Protein AF-A0A2J8JT71-F1 (afdb_monomer_lite)

Sequence (115 aa):
QDIKETFNRCEEVQLQPPEVWSPDPCQPHSHDFLTDAIVRKMSRMFCQAARVDLTLDPDTAHPALMLSPDRRGVRLAERRQEVADHPKRFSADCCVLGAQGFRSGRHYWEVCMGP

InterPro domains:
  IPR001870 B30.2/SPRY domain [PS50188] (34-115)
  IPR003879 Butyrophylin-like, SPRY domain [PR01407] (50-67)
  IPR003879 Butyrophylin-like, SPRY domain [PR01407] (67-84)
  IPR003879 Butyrophylin-like, SPRY domain [PR01407] (89-113)
  IPR006574 SPRY-associated [PF13765] (54-102)
  IPR006574 SPRY-associated [SM00589] (51-103)
  IPR013320 Concanavalin A-like lectin/glucanase domain superfamily [SSF49899] (48-114)
  IPR043136 B30.2/SPRY domain superfamily [G3DSA:2.60.120.920] (44-115)
  IPR050143 Tripartite motif-containing [PTHR24103] (20-111)

Organism: Pan troglodytes (NCBI:txid9598)

Radius of gyration: 28.87 Å; chains: 1; bounding box: 34×76×56 Å

Structure (mmCIF, N/CA/C/O backbone):
data_AF-A0A2J8JT71-F1
#
_entry.id   AF-A0A2J8JT71-F1
#
loop_
_atom_site.group_PDB
_atom_site.id
_atom_site.type_symbol
_atom_site.label_atom_id
_atom_site.label_alt_id
_atom_site.label_comp_id
_atom_site.label_asym_id
_atom_site.label_entity_id
_atom_site.label_seq_id
_atom_site.pdbx_PDB_ins_code
_atom_site.Cartn_x
_atom_site.Cartn_y
_atom_site.Cartn_z
_atom_site.occupancy
_atom_site.B_iso_or_equiv
_atom_site.auth_seq_id
_atom_site.auth_comp_id
_atom_site.auth_asym_id
_atom_site.auth_atom_id
_atom_site.pdbx_PDB_model_num
ATOM 1 N N . GLN A 1 1 ? -10.686 63.173 13.237 1.00 50.53 1 GLN A N 1
ATOM 2 C CA . GLN A 1 1 ? -9.699 62.490 14.095 1.00 50.53 1 GLN A CA 1
ATOM 3 C C . GLN A 1 1 ? -8.769 61.750 13.169 1.00 50.53 1 GLN A C 1
ATOM 5 O O . GLN A 1 1 ? -9.217 60.902 12.409 1.00 50.53 1 GLN A O 1
ATOM 10 N N . ASP A 1 2 ? -7.542 62.246 13.112 1.00 55.28 2 ASP A N 1
ATOM 11 C CA . ASP A 1 2 ? -6.600 62.068 12.015 1.00 55.28 2 ASP A CA 1
ATOM 12 C C . ASP A 1 2 ? -5.553 61.025 12.435 1.00 55.28 2 ASP A C 1
ATOM 14 O O . ASP A 1 2 ? -5.013 61.106 13.538 1.00 55.28 2 ASP A O 1
ATOM 18 N N . ILE A 1 3 ? -5.270 60.034 11.581 1.00 59.59 3 ILE A N 1
ATOM 19 C CA . ILE A 1 3 ? -4.377 58.881 11.860 1.00 59.59 3 ILE A CA 1
ATOM 20 C C . ILE A 1 3 ? -2.975 59.330 12.318 1.00 59.59 3 ILE A C 1
ATOM 22 O O . ILE A 1 3 ? -2.267 58.615 13.028 1.00 59.59 3 ILE A O 1
ATOM 26 N N . LYS A 1 4 ? -2.593 60.557 11.956 1.00 56.31 4 LYS A N 1
ATOM 27 C CA . LYS A 1 4 ? -1.330 61.197 12.333 1.00 56.31 4 LYS A CA 1
ATOM 28 C C . LYS A 1 4 ? -1.194 61.438 13.839 1.00 56.31 4 LYS A C 1
ATOM 30 O O . LYS A 1 4 ? -0.088 61.379 14.363 1.00 56.31 4 LYS A O 1
ATOM 35 N N . GLU A 1 5 ? -2.299 61.655 14.549 1.00 57.31 5 GLU A N 1
ATOM 36 C CA . GLU A 1 5 ? -2.289 61.891 15.998 1.00 57.31 5 GLU A CA 1
ATOM 37 C C . GLU A 1 5 ? -2.021 60.595 16.785 1.00 57.31 5 GLU A C 1
ATOM 39 O O . GLU A 1 5 ? -1.407 60.614 17.850 1.00 57.31 5 GLU A O 1
ATOM 44 N N . THR A 1 6 ? -2.404 59.442 16.224 1.00 52.66 6 THR A N 1
ATOM 45 C CA . THR A 1 6 ? -2.116 58.124 16.810 1.00 52.66 6 THR A CA 1
ATOM 46 C C . THR A 1 6 ? -0.630 57.775 16.723 1.00 52.66 6 THR A C 1
ATOM 48 O O . THR A 1 6 ? -0.098 57.169 17.648 1.00 52.66 6 THR A O 1
ATOM 51 N N . PHE A 1 7 ? 0.053 58.199 15.654 1.00 53.34 7 PHE A N 1
ATOM 52 C CA . PHE A 1 7 ? 1.486 57.949 15.473 1.00 53.34 7 PHE A CA 1
ATOM 53 C C . PHE A 1 7 ? 2.366 58.791 16.408 1.00 53.34 7 PHE A C 1
ATOM 55 O O . PHE A 1 7 ? 3.337 58.277 16.955 1.00 53.34 7 PHE A O 1
ATOM 62 N N . ASN A 1 8 ? 1.987 60.046 16.671 1.00 55.47 8 ASN A N 1
ATOM 63 C CA . ASN A 1 8 ? 2.773 60.951 17.521 1.00 55.47 8 ASN A CA 1
ATOM 64 C C . ASN A 1 8 ? 2.828 60.514 19.000 1.00 55.47 8 ASN A C 1
ATOM 66 O O . ASN A 1 8 ? 3.744 60.872 19.729 1.00 55.47 8 ASN A O 1
ATOM 70 N N . ARG A 1 9 ? 1.874 59.689 19.454 1.00 56.09 9 ARG A N 1
ATOM 71 C CA . ARG A 1 9 ? 1.860 59.132 20.819 1.00 56.09 9 ARG A CA 1
ATOM 72 C C . ARG A 1 9 ? 2.831 57.969 21.042 1.00 56.09 9 ARG A C 1
ATOM 74 O O . ARG A 1 9 ? 2.988 57.544 22.185 1.00 56.09 9 ARG A O 1
ATOM 81 N N . CYS A 1 10 ? 3.440 57.427 19.987 1.00 51.12 10 CYS A N 1
ATOM 82 C CA . CYS A 1 10 ? 4.396 56.324 20.097 1.00 51.12 10 CYS A CA 1
ATOM 83 C C . CYS A 1 10 ? 5.853 56.798 20.209 1.00 51.12 10 CYS A C 1
ATOM 85 O O . CYS A 1 10 ? 6.678 56.038 20.708 1.00 51.12 10 CYS A O 1
ATOM 87 N N . GLU A 1 11 ? 6.169 58.031 19.798 1.00 55.09 11 GLU A N 1
ATOM 88 C CA . GLU A 1 11 ? 7.550 58.543 19.790 1.00 55.09 11 GLU A CA 1
ATOM 89 C C . GLU A 1 11 ? 8.065 59.008 21.164 1.00 55.09 11 GLU A C 1
ATOM 91 O O . GLU A 1 11 ? 9.275 59.093 21.353 1.00 55.09 11 GLU A O 1
ATOM 96 N N . GLU A 1 12 ? 7.197 59.225 22.160 1.00 55.72 12 GLU A N 1
ATOM 97 C CA . GLU A 1 12 ? 7.622 59.628 23.516 1.00 55.72 12 GLU A CA 1
ATOM 98 C C . GLU A 1 12 ? 7.769 58.466 24.515 1.00 55.72 12 GLU A C 1
ATOM 100 O O . GLU A 1 12 ? 8.094 58.686 25.685 1.00 55.72 12 GLU A O 1
ATOM 105 N N . VAL A 1 13 ? 7.567 57.211 24.097 1.00 58.56 13 VAL A N 1
ATOM 106 C CA . VAL A 1 13 ? 7.730 56.073 25.012 1.00 58.56 13 VAL A CA 1
ATOM 107 C C . VAL A 1 13 ? 9.218 55.760 25.185 1.00 58.56 13 VAL A C 1
ATOM 109 O O . VAL A 1 13 ? 9.814 55.025 24.401 1.00 58.56 13 VAL A O 1
ATOM 112 N N . GLN A 1 14 ? 9.824 56.284 26.253 1.00 58.06 14 GLN A N 1
ATOM 113 C CA . GLN A 1 14 ? 11.123 55.806 26.728 1.00 58.06 14 GLN A CA 1
ATOM 114 C C . GLN A 1 14 ? 10.956 54.394 27.300 1.00 58.06 14 GLN A C 1
ATOM 116 O O . GLN A 1 14 ? 10.546 54.211 28.447 1.00 58.06 14 GLN A O 1
ATOM 121 N N . LEU A 1 15 ? 11.244 53.381 26.484 1.00 54.28 15 LEU A N 1
ATOM 122 C CA . LEU A 1 15 ? 11.278 51.995 26.937 1.00 54.28 15 LEU A CA 1
ATOM 123 C C . LEU A 1 15 ? 12.496 51.804 27.841 1.00 54.28 15 LEU A C 1
ATOM 125 O O . LEU A 1 15 ? 13.638 51.937 27.397 1.00 54.28 15 LEU A O 1
ATOM 129 N N . GLN A 1 16 ? 12.252 51.497 29.115 1.00 56.38 16 GLN A N 1
ATOM 130 C CA . GLN A 1 16 ? 13.328 51.062 29.997 1.00 56.38 16 GLN A CA 1
ATOM 131 C C . GLN A 1 16 ? 13.904 49.728 29.492 1.00 56.38 16 GLN A C 1
ATOM 133 O O . GLN A 1 16 ? 13.141 48.894 28.992 1.00 56.38 16 GLN A O 1
ATOM 138 N N . PRO A 1 17 ? 15.227 49.504 29.604 1.00 51.31 17 PRO A N 1
ATOM 139 C CA . PRO A 1 17 ? 15.821 48.213 29.283 1.00 51.31 17 PRO A CA 1
ATOM 140 C C . PRO A 1 17 ? 15.131 47.116 30.106 1.00 51.31 17 PRO A C 1
ATOM 142 O O . PRO A 1 17 ? 14.948 47.312 31.310 1.00 51.31 17 PRO A O 1
ATOM 145 N N . PRO A 1 18 ? 14.729 45.986 29.499 1.00 54.03 18 PRO A N 1
ATOM 146 C CA . PRO A 1 18 ? 14.104 44.909 30.250 1.00 54.03 18 PRO A CA 1
ATOM 147 C C . PRO A 1 18 ? 15.084 44.396 31.306 1.00 54.03 18 PRO A C 1
ATOM 149 O O . PRO A 1 18 ? 16.258 44.162 31.010 1.00 54.03 18 PRO A O 1
ATOM 152 N N . GLU A 1 19 ? 14.6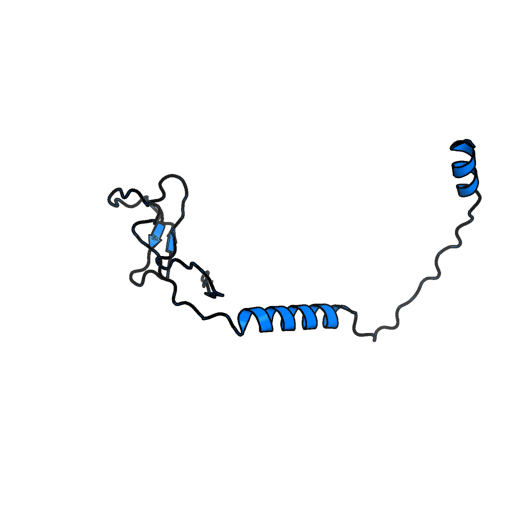01 44.224 32.536 1.00 58.94 19 GLU A N 1
ATOM 153 C CA . GLU A 1 19 ? 15.355 43.525 33.572 1.00 58.94 19 GLU A CA 1
ATOM 154 C C . GLU A 1 19 ? 15.783 42.157 33.032 1.00 58.94 19 GLU A C 1
ATOM 156 O O . GLU A 1 19 ? 14.973 41.396 32.493 1.00 58.94 19 GLU A O 1
ATOM 161 N N . VAL A 1 20 ? 17.077 41.854 33.149 1.00 53.34 20 VAL A N 1
ATOM 162 C CA . VAL A 1 20 ? 17.617 40.545 32.785 1.00 53.34 20 VAL A CA 1
ATOM 163 C C . VAL A 1 20 ? 17.081 39.539 33.795 1.00 53.34 20 VAL A C 1
ATOM 165 O O . VAL A 1 20 ? 17.639 39.345 34.873 1.00 53.34 20 VAL A O 1
ATOM 168 N N . TRP A 1 21 ? 15.969 38.903 33.443 1.00 45.12 21 TRP A N 1
ATOM 169 C CA . TRP A 1 21 ? 15.453 37.767 34.183 1.00 45.12 21 TRP A CA 1
ATOM 170 C C . TRP A 1 21 ? 16.439 36.609 34.032 1.00 45.12 21 TRP A C 1
ATOM 172 O O . TRP A 1 21 ? 16.547 36.005 32.965 1.00 45.12 21 TRP A O 1
ATOM 182 N N . SER A 1 22 ? 17.172 36.302 35.098 1.00 57.09 22 SER A N 1
ATOM 183 C CA . SER A 1 22 ? 17.933 35.057 35.195 1.00 57.09 22 SER A CA 1
ATOM 184 C C . SER A 1 22 ? 16.971 33.974 35.685 1.00 57.09 22 SER A C 1
ATOM 186 O O . SER A 1 22 ? 16.490 34.087 36.812 1.00 57.09 22 SER A O 1
ATOM 188 N N . PRO A 1 23 ? 16.620 32.955 34.882 1.00 51.34 23 PRO A N 1
ATOM 189 C CA . PRO A 1 23 ? 15.758 31.898 35.376 1.00 51.34 23 PRO A CA 1
ATOM 190 C C . PRO A 1 23 ? 16.544 30.992 36.328 1.00 51.34 23 PRO A C 1
ATOM 192 O O . PRO A 1 23 ? 17.619 30.504 35.977 1.00 51.34 23 PRO A O 1
ATOM 195 N N . ASP A 1 24 ? 15.982 30.740 37.511 1.00 59.41 24 ASP A N 1
ATOM 196 C CA . ASP A 1 24 ? 16.439 29.674 38.403 1.00 59.41 24 ASP A CA 1
ATOM 197 C C . ASP A 1 24 ? 16.414 28.326 37.656 1.00 59.41 24 ASP A C 1
ATOM 199 O O . ASP A 1 24 ? 15.372 27.940 37.105 1.00 59.41 24 ASP A O 1
ATOM 203 N N . PRO A 1 25 ? 17.522 27.563 37.626 1.00 58.56 25 PRO A N 1
ATOM 204 C CA . PRO A 1 25 ? 17.580 26.285 36.936 1.00 58.56 25 PRO A CA 1
ATOM 205 C C . PRO A 1 25 ? 16.983 25.190 37.824 1.00 58.56 25 PRO A C 1
ATOM 207 O O . PRO A 1 25 ? 17.708 24.378 38.383 1.00 58.56 25 PRO A O 1
ATOM 210 N N . CYS A 1 26 ? 15.659 25.197 37.984 1.00 55.03 26 CYS A N 1
ATOM 211 C CA . CYS A 1 26 ? 14.839 24.061 38.420 1.00 55.03 26 CYS A CA 1
ATOM 212 C C . CYS A 1 26 ? 13.354 24.450 38.367 1.00 55.03 26 CYS A C 1
ATOM 214 O O . CYS A 1 26 ? 12.722 24.655 39.397 1.00 55.03 26 CYS A O 1
ATOM 216 N N . GLN A 1 27 ? 12.769 24.540 37.174 1.00 56.66 27 GLN A N 1
ATOM 217 C CA . GLN A 1 27 ? 11.321 24.383 37.000 1.00 56.66 27 GLN A CA 1
ATOM 218 C C . GLN A 1 27 ? 11.113 23.479 35.781 1.00 56.66 27 GLN A C 1
ATOM 220 O O . GLN A 1 27 ? 11.598 23.838 34.712 1.00 56.66 27 GLN A O 1
ATOM 225 N N . PRO A 1 28 ? 10.445 22.317 35.892 1.00 56.12 28 PRO A N 1
ATOM 226 C CA . PRO A 1 28 ? 10.153 21.476 34.739 1.00 56.12 28 PRO A CA 1
ATOM 227 C C . PRO A 1 28 ? 9.249 22.273 33.806 1.00 56.12 28 PRO A C 1
ATOM 229 O O . PRO A 1 28 ? 8.143 22.682 34.164 1.00 56.12 28 PRO A O 1
ATOM 232 N N . HIS A 1 29 ? 9.781 22.593 32.637 1.00 54.06 29 HIS A N 1
ATOM 233 C CA . HIS A 1 29 ? 9.121 23.449 31.675 1.00 54.06 29 HIS A CA 1
ATOM 234 C C . HIS A 1 29 ? 7.857 22.761 31.152 1.00 54.06 29 HIS A C 1
ATOM 236 O O . HIS A 1 29 ? 7.795 21.539 31.031 1.00 54.06 29 HIS A O 1
ATOM 242 N N . SER A 1 30 ? 6.861 23.576 30.817 1.00 57.25 30 SER A N 1
ATOM 243 C CA . SER A 1 30 ? 5.526 23.284 30.266 1.00 57.25 30 SER A CA 1
ATOM 244 C C . SER A 1 30 ? 5.435 22.271 29.104 1.00 57.25 30 SER A C 1
ATOM 246 O O . SER A 1 30 ? 4.344 21.999 28.598 1.00 57.25 30 SER A O 1
ATOM 248 N N . HIS A 1 31 ? 6.557 21.696 28.686 1.00 54.47 31 HIS A N 1
ATOM 249 C CA . HIS A 1 31 ? 6.688 20.693 27.646 1.00 54.47 31 HIS A CA 1
ATOM 250 C C . HIS A 1 31 ? 6.168 19.312 28.075 1.00 54.47 31 HIS A C 1
ATOM 252 O O . HIS A 1 31 ? 5.620 18.596 27.237 1.00 54.47 31 HIS A O 1
ATOM 258 N N . ASP A 1 32 ? 6.250 18.961 29.364 1.00 58.69 32 ASP A N 1
ATOM 259 C CA . ASP A 1 32 ? 5.788 17.657 29.875 1.00 58.69 32 ASP A CA 1
ATOM 260 C C . ASP A 1 32 ? 4.263 17.539 29.870 1.00 58.69 32 ASP A C 1
ATOM 262 O O . ASP A 1 32 ? 3.717 16.497 29.523 1.00 58.69 32 ASP A O 1
ATOM 266 N N . PHE A 1 33 ? 3.544 18.619 30.188 1.00 61.47 33 PHE A N 1
ATOM 267 C CA . PHE A 1 33 ? 2.080 18.587 30.194 1.00 61.47 33 PHE A CA 1
ATOM 268 C C . PHE A 1 33 ? 1.509 18.452 28.781 1.00 61.47 33 PHE A C 1
ATOM 270 O O . PHE A 1 33 ? 0.581 17.677 28.553 1.00 61.47 33 PHE A O 1
ATOM 277 N N . LEU A 1 34 ? 2.058 19.198 27.816 1.00 61.59 34 LEU A N 1
ATOM 278 C CA . LEU A 1 34 ? 1.618 19.106 26.426 1.00 61.59 34 LEU A CA 1
ATOM 279 C C . LEU A 1 34 ? 1.988 17.751 25.823 1.00 61.59 34 LEU A C 1
ATOM 281 O O . LEU A 1 34 ? 1.154 17.152 25.147 1.00 61.59 34 LEU A O 1
ATOM 285 N N . THR A 1 35 ? 3.185 17.232 26.106 1.00 68.00 35 THR A N 1
ATOM 286 C CA . THR A 1 35 ? 3.575 15.892 25.647 1.00 68.00 35 THR A CA 1
ATOM 287 C C . THR A 1 35 ? 2.746 14.797 26.312 1.00 68.00 35 THR A C 1
ATOM 289 O O . THR A 1 35 ? 2.229 13.953 25.592 1.00 68.00 35 THR A O 1
ATOM 292 N N . ASP A 1 36 ? 2.491 14.836 27.620 1.00 74.81 36 ASP A N 1
ATOM 293 C CA . ASP A 1 36 ? 1.610 13.880 28.310 1.00 74.81 36 ASP A CA 1
ATOM 294 C C . ASP A 1 36 ? 0.158 13.970 27.808 1.00 74.81 36 ASP A C 1
ATOM 296 O O . ASP A 1 36 ? -0.474 12.948 27.540 1.00 74.81 36 ASP A O 1
ATOM 300 N N . ALA A 1 37 ? -0.376 15.172 27.578 1.00 76.06 37 ALA A N 1
ATOM 301 C CA . ALA A 1 37 ? -1.714 15.350 27.016 1.00 76.06 37 ALA A CA 1
ATOM 302 C C . ALA A 1 37 ? -1.818 14.809 25.579 1.00 76.06 37 ALA A C 1
ATOM 304 O O . ALA A 1 37 ? -2.800 14.136 25.244 1.00 76.06 37 ALA A O 1
ATOM 305 N N . ILE A 1 38 ? -0.808 15.063 24.740 1.00 77.88 38 ILE A N 1
ATOM 306 C CA . ILE A 1 38 ? -0.712 14.527 23.376 1.00 77.88 38 ILE A CA 1
ATOM 307 C C . ILE A 1 38 ? -0.579 13.005 23.425 1.00 77.88 38 ILE A C 1
ATOM 309 O O . ILE A 1 38 ? -1.350 12.317 22.761 1.00 77.88 38 ILE A O 1
ATOM 313 N N . VAL A 1 39 ? 0.309 12.463 24.259 1.00 76.44 39 VAL A N 1
ATOM 314 C CA . VAL A 1 39 ? 0.520 11.020 24.433 1.00 76.44 39 VAL A CA 1
ATOM 315 C C . VAL A 1 39 ? -0.747 10.341 24.944 1.00 76.44 39 VAL A C 1
ATOM 317 O O . VAL A 1 39 ? -1.156 9.339 24.373 1.00 76.44 39 VAL A O 1
ATOM 320 N N . ARG A 1 40 ? -1.455 10.894 25.935 1.00 75.38 40 ARG A N 1
ATOM 321 C CA . ARG A 1 40 ? -2.738 10.349 26.424 1.00 75.38 40 ARG A CA 1
ATOM 322 C C . ARG A 1 40 ? -3.841 10.419 25.376 1.00 75.38 40 ARG A C 1
ATOM 324 O O . ARG A 1 40 ? -4.694 9.534 25.314 1.00 75.38 40 ARG A O 1
ATOM 331 N N . LYS A 1 41 ? -3.880 11.478 24.564 1.00 71.25 41 LYS A N 1
ATOM 332 C CA . LYS A 1 41 ? -4.859 11.620 23.477 1.00 71.25 41 LYS A CA 1
ATOM 333 C C . LYS A 1 41 ? -4.572 10.627 22.349 1.00 71.25 41 LYS A C 1
ATOM 335 O O . LYS A 1 41 ? -5.490 9.928 21.934 1.00 71.25 41 LYS A O 1
ATOM 340 N N . MET A 1 42 ? -3.311 10.496 21.946 1.00 69.81 42 MET A N 1
ATOM 341 C CA . MET A 1 42 ? -2.846 9.523 20.956 1.00 69.81 42 MET A CA 1
ATOM 342 C C . MET A 1 42 ? -3.039 8.090 21.461 1.00 69.81 42 MET A C 1
ATOM 344 O O . MET A 1 42 ? -3.620 7.272 20.760 1.00 69.81 42 MET A O 1
ATOM 348 N N . SER A 1 43 ? -2.680 7.803 22.711 1.00 67.38 43 SER A N 1
ATOM 349 C CA . SER A 1 43 ? -2.922 6.515 23.363 1.00 67.38 43 SER A CA 1
ATOM 350 C C . SER A 1 43 ? -4.409 6.167 23.335 1.00 67.38 43 SER A C 1
ATOM 352 O O . SER A 1 43 ? -4.769 5.136 22.788 1.00 67.38 43 SER A O 1
ATOM 354 N N . ARG A 1 44 ? -5.315 7.058 23.762 1.00 65.50 44 ARG A N 1
ATOM 355 C CA . ARG A 1 44 ? -6.767 6.811 23.646 1.00 65.50 44 ARG A CA 1
ATOM 356 C C . ARG A 1 44 ? -7.241 6.589 22.205 1.00 65.50 44 ARG A C 1
ATOM 358 O O . ARG A 1 44 ? -8.143 5.783 21.991 1.00 65.50 44 ARG A O 1
ATOM 365 N N . MET A 1 45 ? -6.653 7.282 21.230 1.00 63.78 45 MET A N 1
ATOM 366 C CA . MET A 1 45 ? -6.979 7.108 19.812 1.00 63.78 45 MET A CA 1
ATOM 367 C C . MET A 1 45 ? -6.534 5.742 19.266 1.00 63.78 45 MET A C 1
ATOM 369 O O . MET A 1 45 ? -7.299 5.110 18.536 1.00 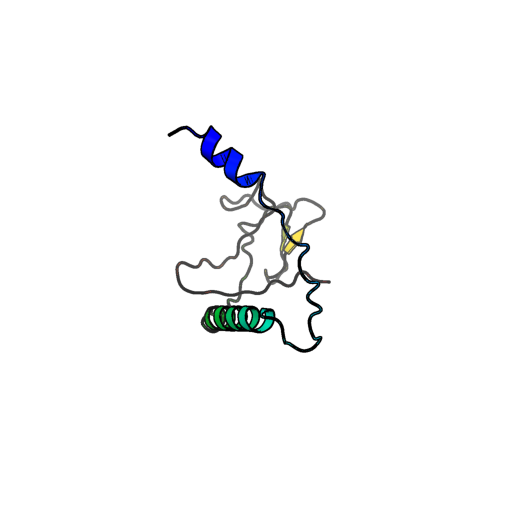63.78 45 MET A O 1
ATOM 373 N N . PHE A 1 46 ? -5.341 5.269 19.636 1.00 61.69 46 PHE A N 1
ATOM 374 C CA . PHE A 1 46 ? -4.781 4.000 19.157 1.00 61.69 46 PHE A CA 1
ATOM 375 C C . PHE A 1 46 ? -5.201 2.784 19.993 1.00 61.69 46 PHE A C 1
ATOM 377 O O . PHE A 1 46 ? -5.342 1.701 19.438 1.00 61.69 46 PHE A O 1
ATOM 384 N N . CYS A 1 47 ? -5.499 2.943 21.287 1.00 62.47 47 CYS A N 1
ATOM 385 C CA . CYS A 1 47 ? -5.938 1.855 22.175 1.00 62.47 47 CYS A CA 1
ATOM 386 C C . CYS A 1 47 ? -7.241 1.188 21.720 1.00 62.47 47 CYS A C 1
ATOM 388 O O . CYS A 1 47 ? -7.545 0.082 22.151 1.00 62.47 47 CYS A O 1
ATOM 390 N N . GLN A 1 48 ? -8.023 1.854 20.870 1.00 66.44 48 GLN A N 1
ATOM 391 C CA . GLN A 1 48 ? -9.253 1.304 20.306 1.00 66.44 48 GLN A CA 1
ATOM 392 C C . GLN A 1 48 ? -9.166 1.077 18.787 1.00 66.44 48 GLN A C 1
ATOM 394 O O . GLN A 1 48 ? -10.208 1.002 18.130 1.00 66.44 48 GLN A O 1
ATOM 399 N N . ALA A 1 49 ? -7.967 1.081 18.201 1.00 73.31 49 ALA A N 1
ATOM 400 C CA . ALA A 1 49 ? -7.761 0.733 16.801 1.00 73.31 49 ALA A CA 1
ATOM 401 C C . ALA A 1 49 ? -7.400 -0.752 16.705 1.00 73.31 49 ALA A C 1
ATOM 403 O O . ALA A 1 49 ? -6.535 -1.234 17.435 1.00 73.31 49 ALA A O 1
ATOM 404 N N . ALA A 1 50 ? -8.057 -1.485 15.808 1.00 78.75 50 ALA A N 1
ATOM 405 C CA . ALA A 1 50 ? -7.657 -2.858 15.541 1.00 78.75 50 ALA A CA 1
ATOM 406 C C . ALA A 1 50 ? -6.318 -2.840 14.788 1.00 78.75 50 ALA A C 1
ATOM 408 O O . ALA A 1 50 ? -6.188 -2.141 13.777 1.00 78.75 50 ALA A O 1
ATOM 409 N N . ARG A 1 51 ? -5.326 -3.605 15.266 1.00 86.12 51 ARG A N 1
ATOM 410 C CA . ARG A 1 51 ? -4.125 -3.895 14.473 1.00 86.12 51 ARG A CA 1
ATOM 411 C C . ARG A 1 51 ? -4.568 -4.730 13.279 1.00 86.12 51 ARG A C 1
ATOM 413 O O . ARG A 1 51 ? -5.091 -5.827 13.462 1.00 86.12 51 ARG A O 1
ATOM 420 N N . VAL A 1 52 ? -4.378 -4.201 12.077 1.00 88.62 52 VAL A N 1
ATOM 421 C CA . VAL A 1 52 ? -4.741 -4.889 10.845 1.00 88.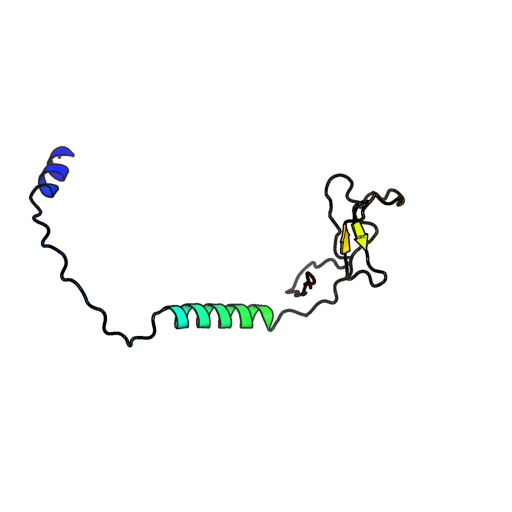62 52 VAL A CA 1
ATOM 422 C C . VAL A 1 52 ? -3.518 -5.549 10.250 1.00 88.62 52 VAL A C 1
ATOM 424 O O . VAL A 1 52 ? -2.449 -4.953 10.131 1.00 88.62 52 VAL A O 1
ATOM 427 N N . ASP A 1 53 ? -3.714 -6.795 9.850 1.00 89.69 53 ASP A N 1
ATOM 428 C CA . ASP A 1 53 ? -2.745 -7.544 9.081 1.00 89.69 53 ASP A CA 1
ATOM 429 C C . ASP A 1 53 ? -2.856 -7.169 7.595 1.00 89.69 53 ASP A C 1
ATOM 431 O O . ASP A 1 53 ? -3.642 -7.748 6.843 1.00 89.69 53 ASP A O 1
ATOM 435 N N . LEU A 1 54 ? -2.141 -6.115 7.195 1.00 92.81 54 LEU A N 1
ATOM 436 C CA . LEU A 1 54 ? -2.205 -5.560 5.844 1.00 92.81 54 LEU A CA 1
ATOM 437 C C . LEU A 1 54 ? -1.302 -6.344 4.884 1.00 92.81 54 LEU A C 1
ATOM 439 O O . LEU A 1 54 ? -0.146 -6.633 5.187 1.00 92.81 54 LEU A O 1
ATOM 443 N N . THR A 1 55 ? -1.833 -6.652 3.701 1.00 96.94 55 THR A N 1
ATOM 444 C CA . THR A 1 55 ? -1.074 -7.254 2.590 1.00 96.94 55 THR A CA 1
ATOM 445 C C . THR A 1 55 ? -1.199 -6.383 1.352 1.00 96.94 55 THR A C 1
ATOM 447 O O . THR A 1 55 ? -2.177 -5.654 1.214 1.00 96.94 55 THR A O 1
ATOM 450 N N . LEU A 1 56 ? -0.224 -6.444 0.455 1.00 97.62 56 LEU A N 1
ATOM 451 C CA . LEU A 1 56 ? -0.172 -5.655 -0.770 1.00 97.62 56 LEU A CA 1
ATOM 452 C C . LEU A 1 56 ? -0.897 -6.369 -1.918 1.00 97.62 56 LEU A C 1
ATOM 454 O O . LEU A 1 56 ? -0.787 -7.588 -2.076 1.00 97.62 56 LEU A O 1
ATOM 458 N N . ASP A 1 57 ? -1.626 -5.603 -2.729 1.00 97.12 57 ASP A N 1
ATOM 459 C CA . ASP A 1 57 ? -2.359 -6.112 -3.888 1.00 97.12 57 ASP A CA 1
ATOM 460 C C . ASP A 1 57 ? -1.479 -6.086 -5.160 1.00 97.12 57 ASP A C 1
ATOM 462 O O . ASP A 1 57 ? -1.217 -5.003 -5.704 1.00 97.12 57 ASP A O 1
ATOM 466 N N . PRO A 1 58 ? -1.040 -7.250 -5.681 1.00 96.00 58 PRO A N 1
ATOM 467 C CA . PRO A 1 58 ? -0.199 -7.328 -6.878 1.00 96.00 58 PRO A CA 1
ATOM 468 C C . PRO A 1 58 ? -0.884 -6.803 -8.145 1.00 96.00 58 PRO A C 1
ATOM 470 O O . PRO A 1 58 ? -0.193 -6.377 -9.076 1.00 96.00 58 PRO A O 1
ATOM 473 N N . ASP A 1 59 ? -2.217 -6.781 -8.189 1.00 96.62 59 ASP A N 1
ATOM 474 C CA . ASP A 1 59 ? -2.976 -6.310 -9.351 1.00 96.62 59 ASP A CA 1
ATOM 475 C C . ASP A 1 59 ? -2.977 -4.780 -9.459 1.00 96.62 59 ASP A C 1
ATOM 477 O O . ASP A 1 59 ? -3.294 -4.223 -10.515 1.00 96.62 59 ASP A O 1
ATOM 481 N N . THR A 1 60 ? -2.603 -4.098 -8.373 1.00 97.25 60 THR A N 1
ATOM 482 C CA . THR A 1 60 ? -2.434 -2.640 -8.321 1.00 97.25 60 THR A CA 1
ATOM 483 C C . THR A 1 60 ? -0.978 -2.217 -8.481 1.00 97.25 60 THR A C 1
ATOM 485 O O . THR A 1 60 ? -0.711 -1.098 -8.911 1.00 97.25 60 THR A O 1
ATOM 488 N N . ALA A 1 61 ? -0.033 -3.109 -8.170 1.00 97.31 61 ALA A N 1
ATOM 489 C CA . ALA A 1 61 ? 1.383 -2.786 -8.082 1.00 97.31 61 ALA A CA 1
ATOM 490 C C . ALA A 1 61 ? 1.957 -2.270 -9.407 1.00 97.31 61 ALA A C 1
ATOM 492 O O . ALA A 1 61 ? 1.850 -2.925 -10.450 1.00 97.31 61 ALA A O 1
ATOM 493 N N . HIS A 1 62 ? 2.623 -1.118 -9.347 1.00 97.50 62 HIS A N 1
ATOM 494 C CA . HIS A 1 62 ? 3.368 -0.591 -10.480 1.00 97.50 62 HIS A CA 1
ATOM 495 C C . HIS A 1 62 ? 4.439 -1.597 -10.949 1.00 97.50 62 HIS A C 1
ATOM 497 O O . HIS A 1 62 ? 5.134 -2.167 -10.107 1.00 97.50 62 HIS A O 1
ATOM 503 N N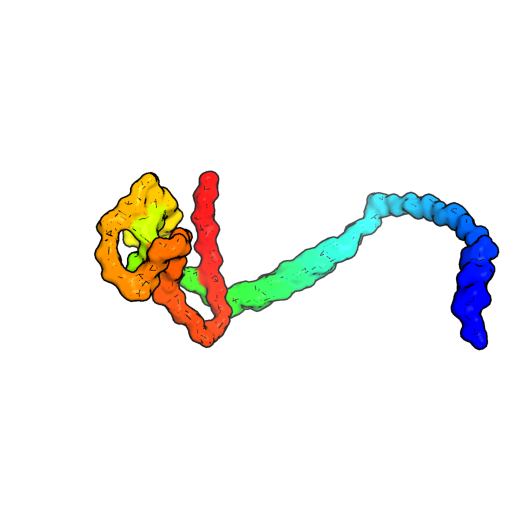 . PRO A 1 63 ? 4.655 -1.803 -12.264 1.00 96.50 63 PRO A N 1
ATOM 504 C CA . PRO A 1 63 ? 5.610 -2.797 -12.775 1.00 96.50 63 PRO A CA 1
ATOM 505 C C . PRO A 1 63 ? 7.063 -2.643 -12.284 1.00 96.50 63 PRO A C 1
ATOM 507 O O . PRO A 1 63 ? 7.838 -3.598 -12.311 1.00 96.50 63 PRO A O 1
ATOM 510 N N . ALA A 1 64 ? 7.463 -1.454 -11.825 1.00 96.88 64 ALA A N 1
ATOM 511 C CA . ALA A 1 64 ? 8.779 -1.232 -11.213 1.00 96.88 64 ALA A CA 1
ATOM 512 C C . ALA A 1 64 ? 8.883 -1.699 -9.745 1.00 96.88 64 ALA A C 1
ATOM 514 O O . ALA A 1 64 ? 9.973 -1.669 -9.184 1.00 96.88 64 ALA A O 1
ATOM 515 N N . LEU A 1 65 ? 7.788 -2.126 -9.109 1.00 96.81 65 LEU A N 1
ATOM 516 C CA . LEU A 1 65 ? 7.765 -2.573 -7.714 1.00 96.81 65 LEU A CA 1
ATOM 517 C C . LEU A 1 65 ? 7.738 -4.095 -7.620 1.00 96.81 65 LEU A C 1
ATOM 519 O O . LEU A 1 65 ? 6.841 -4.743 -8.156 1.00 96.81 65 LEU A O 1
ATOM 523 N N . MET A 1 66 ? 8.690 -4.670 -6.889 1.00 96.06 66 MET A N 1
ATOM 524 C CA . MET A 1 66 ? 8.714 -6.097 -6.588 1.00 96.06 66 MET A CA 1
ATOM 525 C C . MET A 1 66 ? 8.168 -6.341 -5.185 1.00 96.06 66 MET A C 1
ATOM 527 O O . MET A 1 66 ? 8.667 -5.777 -4.208 1.00 96.06 66 MET A O 1
ATOM 531 N N . LEU A 1 67 ? 7.148 -7.193 -5.099 1.00 96.00 67 LEU A N 1
ATOM 532 C CA . LEU A 1 67 ? 6.541 -7.598 -3.836 1.00 96.00 67 LEU A CA 1
ATOM 533 C C . LEU A 1 67 ? 7.238 -8.842 -3.284 1.00 96.00 67 LEU A C 1
ATOM 535 O O . LEU A 1 67 ? 7.676 -9.711 -4.041 1.00 96.00 67 LEU A O 1
ATOM 539 N N . SER A 1 68 ? 7.327 -8.941 -1.961 1.00 95.62 68 SER A N 1
ATOM 540 C CA . SER A 1 68 ? 7.749 -10.177 -1.304 1.00 95.62 68 SER A CA 1
ATOM 541 C C . SER A 1 68 ? 6.700 -11.289 -1.491 1.00 95.62 68 SER A C 1
ATOM 543 O O . SER A 1 68 ? 5.520 -10.996 -1.713 1.00 95.62 68 SER A O 1
ATOM 545 N N . PRO A 1 69 ? 7.079 -12.576 -1.366 1.00 96.00 69 PRO A N 1
ATOM 546 C CA . PRO A 1 69 ? 6.141 -13.692 -1.529 1.00 96.00 69 PRO A CA 1
ATOM 547 C C . PRO A 1 69 ? 4.948 -13.653 -0.563 1.00 96.00 69 PRO A C 1
ATOM 549 O O . PRO A 1 69 ? 3.839 -14.031 -0.931 1.00 96.00 69 PRO A O 1
ATOM 552 N N . ASP A 1 70 ? 5.164 -13.158 0.658 1.00 95.75 70 ASP A N 1
ATOM 553 C CA . ASP A 1 70 ? 4.128 -12.978 1.683 1.00 95.75 70 ASP A CA 1
ATOM 554 C C . ASP A 1 70 ? 3.286 -11.703 1.491 1.00 95.75 70 ASP A C 1
ATOM 556 O O . ASP A 1 70 ? 2.346 -11.466 2.249 1.00 95.75 70 ASP A O 1
ATOM 560 N N . ARG A 1 71 ? 3.607 -10.890 0.473 1.00 96.56 71 ARG A N 1
ATOM 561 C CA . ARG A 1 71 ? 2.950 -9.622 0.127 1.00 96.56 71 ARG A CA 1
ATOM 562 C C . ARG A 1 71 ? 2.982 -8.571 1.239 1.00 96.56 71 ARG A C 1
ATOM 564 O O . ARG A 1 71 ? 2.106 -7.712 1.284 1.00 96.56 71 ARG A O 1
ATOM 571 N N . ARG A 1 72 ? 3.969 -8.612 2.135 1.00 95.44 72 ARG A N 1
ATOM 572 C CA . ARG A 1 72 ? 4.138 -7.614 3.214 1.00 95.44 72 ARG A CA 1
ATOM 573 C C . ARG A 1 72 ? 5.293 -6.650 2.980 1.00 95.44 72 ARG A C 1
ATOM 575 O O . ARG A 1 72 ? 5.367 -5.611 3.625 1.00 95.44 72 ARG A O 1
ATOM 582 N N . GLY A 1 73 ? 6.184 -6.991 2.061 1.00 95.19 73 GLY A N 1
ATOM 583 C CA . GLY A 1 73 ? 7.329 -6.195 1.665 1.00 95.19 73 GLY A CA 1
ATOM 584 C C . GLY A 1 73 ? 7.190 -5.703 0.234 1.00 95.19 73 GLY A C 1
ATOM 585 O O . GLY A 1 73 ? 6.621 -6.370 -0.635 1.00 95.19 73 GLY A O 1
ATOM 586 N N . VAL A 1 74 ? 7.765 -4.534 -0.011 1.00 95.75 74 VAL A N 1
ATOM 587 C CA . VAL A 1 74 ? 7.903 -3.954 -1.341 1.00 95.75 74 VAL A CA 1
ATOM 588 C C . VAL A 1 74 ? 9.292 -3.359 -1.478 1.00 95.75 74 VAL A C 1
ATOM 590 O O . VAL A 1 74 ? 9.820 -2.757 -0.546 1.00 95.75 74 VAL A O 1
ATOM 593 N N . ARG A 1 75 ? 9.885 -3.531 -2.654 1.00 94.94 75 ARG A N 1
ATOM 594 C CA . ARG A 1 75 ? 11.138 -2.882 -3.034 1.00 94.94 75 ARG A CA 1
ATOM 595 C C . ARG A 1 75 ? 11.073 -2.417 -4.476 1.00 94.94 75 ARG A C 1
ATOM 597 O O . ARG A 1 75 ? 10.348 -2.994 -5.289 1.00 94.94 75 ARG A O 1
ATOM 604 N N . LEU A 1 76 ? 11.870 -1.409 -4.805 1.00 95.50 76 LEU A N 1
ATOM 605 C CA . LEU A 1 76 ? 12.077 -1.026 -6.193 1.00 95.50 76 LEU A CA 1
ATOM 606 C C . LEU A 1 76 ? 12.887 -2.125 -6.896 1.00 95.50 76 LEU A C 1
ATOM 608 O O . LEU A 1 76 ? 13.902 -2.600 -6.379 1.00 95.50 76 LEU A O 1
ATOM 612 N N . ALA A 1 77 ? 12.409 -2.570 -8.051 1.00 94.31 77 ALA A N 1
ATOM 613 C CA . ALA A 1 77 ? 13.141 -3.484 -8.911 1.00 94.31 77 ALA A CA 1
ATOM 614 C C . ALA A 1 77 ? 14.181 -2.711 -9.736 1.00 94.31 77 ALA A C 1
ATOM 616 O O . ALA A 1 77 ? 13.950 -1.569 -10.126 1.00 94.31 77 ALA A O 1
ATOM 617 N N . GLU A 1 78 ? 15.308 -3.351 -10.056 1.00 93.06 78 GLU A N 1
ATOM 618 C CA . GLU A 1 78 ? 16.343 -2.760 -10.923 1.00 93.06 78 GLU A CA 1
ATOM 619 C C . GLU A 1 78 ? 15.834 -2.493 -12.343 1.00 93.06 78 GLU A C 1
ATOM 621 O O . GLU A 1 78 ? 16.294 -1.586 -13.033 1.00 93.06 78 GLU A O 1
ATOM 626 N N . ARG A 1 79 ? 14.884 -3.316 -12.793 1.00 92.75 79 ARG A N 1
ATOM 627 C CA . ARG A 1 79 ? 14.234 -3.206 -14.093 1.00 92.75 79 ARG A CA 1
ATOM 628 C C . ARG A 1 79 ? 12.736 -3.342 -13.916 1.00 92.75 79 ARG A C 1
ATOM 630 O O . ARG A 1 79 ? 12.263 -4.050 -13.027 1.00 92.75 79 ARG A O 1
ATOM 637 N N . ARG A 1 80 ? 11.995 -2.684 -14.804 1.00 91.75 80 ARG A N 1
ATOM 638 C CA . ARG A 1 80 ? 10.548 -2.854 -14.914 1.00 91.75 80 ARG A CA 1
ATOM 639 C C . ARG A 1 80 ? 10.239 -4.333 -15.164 1.00 91.75 80 ARG A C 1
ATOM 641 O O . ARG A 1 80 ? 10.822 -4.933 -16.062 1.00 91.75 80 ARG A O 1
ATOM 648 N N . GLN A 1 81 ? 9.351 -4.905 -14.363 1.00 92.38 81 GLN A N 1
ATOM 649 C CA . GLN A 1 81 ? 8.936 -6.296 -14.504 1.00 92.38 81 GLN A CA 1
ATOM 650 C C . GLN A 1 81 ? 7.930 -6.438 -15.645 1.00 92.38 81 GLN A C 1
ATOM 652 O O . GLN A 1 81 ? 7.080 -5.566 -15.848 1.00 92.38 81 GLN A O 1
ATOM 657 N N . GLU A 1 82 ? 8.005 -7.561 -16.354 1.00 92.00 82 GLU A N 1
ATOM 658 C CA . GLU A 1 82 ? 6.982 -7.954 -17.319 1.00 92.00 82 GLU A CA 1
ATOM 659 C C . GLU A 1 82 ? 5.820 -8.609 -16.575 1.00 92.00 82 GLU A C 1
ATOM 661 O O . GLU A 1 82 ? 5.848 -9.787 -16.225 1.00 92.00 82 GLU A O 1
ATOM 666 N N . VAL A 1 83 ? 4.808 -7.801 -16.276 1.00 90.06 83 VAL A N 1
ATOM 667 C CA . VAL A 1 83 ? 3.567 -8.224 -15.624 1.00 90.06 83 VAL A CA 1
ATOM 668 C C . VAL A 1 83 ? 2.397 -7.952 -16.556 1.00 90.06 83 VAL A C 1
ATOM 670 O O . VAL A 1 83 ? 2.425 -6.988 -17.318 1.00 90.06 83 VAL A O 1
ATOM 673 N N . ALA A 1 84 ? 1.361 -8.786 -16.483 1.00 90.94 84 ALA A N 1
ATOM 674 C CA . ALA A 1 84 ? 0.156 -8.582 -17.275 1.00 90.94 84 ALA A CA 1
ATOM 675 C C . ALA A 1 84 ? -0.502 -7.233 -16.942 1.00 90.94 84 ALA A C 1
ATOM 677 O O . ALA A 1 84 ? -0.593 -6.832 -15.768 1.00 90.94 84 ALA A O 1
ATOM 678 N N . ASP A 1 85 ? -0.987 -6.555 -17.981 1.00 91.00 85 ASP A N 1
ATOM 679 C CA . ASP A 1 85 ? -1.780 -5.346 -17.815 1.00 91.00 85 ASP A CA 1
ATOM 680 C C . ASP A 1 85 ? -3.067 -5.664 -17.057 1.00 91.00 85 ASP A C 1
ATOM 682 O O . ASP A 1 85 ? -3.738 -6.671 -17.293 1.00 91.00 85 ASP A O 1
ATOM 686 N N . HIS A 1 86 ? -3.401 -4.791 -16.113 1.00 94.69 86 HIS A N 1
ATOM 687 C CA . HIS A 1 86 ? -4.596 -4.913 -15.298 1.00 94.69 86 HIS A CA 1
ATOM 688 C C . HIS A 1 86 ? -5.194 -3.516 -15.099 1.00 94.69 86 HIS A C 1
ATOM 690 O O . HIS A 1 86 ? -4.445 -2.579 -14.821 1.00 94.69 86 HIS A O 1
ATOM 696 N N . PRO A 1 87 ? -6.522 -3.330 -15.206 1.00 95.81 87 PRO A N 1
ATOM 697 C CA . PRO A 1 87 ? -7.140 -2.001 -15.164 1.00 95.81 87 PRO A CA 1
ATOM 698 C C . PRO A 1 87 ? -6.926 -1.252 -13.841 1.00 95.81 87 PRO A C 1
ATOM 700 O O . PRO A 1 87 ? -7.047 -0.034 -13.804 1.00 95.81 87 PRO A O 1
ATOM 703 N N . LYS A 1 88 ? -6.613 -1.963 -12.750 1.00 96.44 88 LYS A N 1
ATOM 704 C CA . LYS A 1 88 ? -6.299 -1.356 -11.445 1.00 96.44 88 LYS A CA 1
ATOM 705 C C . LYS A 1 88 ? -4.812 -1.030 -11.261 1.00 96.44 88 LYS A C 1
ATOM 707 O O . LYS A 1 88 ? -4.445 -0.498 -10.217 1.00 96.44 88 LYS A O 1
ATOM 712 N N . ARG A 1 89 ? -3.957 -1.404 -12.217 1.00 97.12 89 ARG A N 1
ATOM 713 C CA . ARG A 1 89 ? -2.506 -1.282 -12.089 1.00 97.12 89 ARG A CA 1
ATOM 714 C C . ARG A 1 89 ? -2.086 0.171 -12.242 1.00 97.12 89 ARG A C 1
ATOM 716 O O . ARG A 1 89 ? -2.443 0.823 -13.222 1.00 97.12 89 ARG A O 1
ATOM 723 N N . PHE A 1 90 ? -1.261 0.652 -11.319 1.00 95.69 90 PHE A N 1
ATOM 724 C CA . PHE A 1 90 ? -0.597 1.932 -11.515 1.00 95.69 90 PHE A CA 1
ATOM 725 C C . PHE A 1 90 ? 0.429 1.823 -12.644 1.00 95.69 90 PHE A C 1
ATOM 727 O O . PHE A 1 90 ? 1.297 0.950 -12.634 1.00 95.69 90 PHE A O 1
ATOM 734 N N . SER A 1 91 ? 0.326 2.710 -13.630 1.00 91.75 91 SER A N 1
ATOM 735 C CA . SER A 1 91 ? 1.238 2.779 -14.778 1.00 91.75 91 SER A CA 1
ATOM 736 C C . SER A 1 91 ? 2.109 4.037 -14.782 1.00 91.75 91 SER A C 1
ATOM 738 O O . SER A 1 91 ? 3.189 4.011 -15.366 1.00 91.75 91 SER A O 1
ATOM 740 N N . ALA A 1 92 ? 1.642 5.113 -14.141 1.00 90.81 92 ALA A N 1
ATOM 741 C CA . ALA A 1 92 ? 2.355 6.382 -14.019 1.00 90.81 92 ALA A CA 1
ATOM 742 C C . ALA A 1 92 ? 3.096 6.497 -12.678 1.00 90.81 92 ALA A C 1
ATOM 744 O O . ALA A 1 92 ? 4.281 6.823 -12.654 1.00 90.81 92 ALA A O 1
ATOM 745 N N . ASP A 1 93 ? 2.410 6.190 -11.574 1.00 93.31 93 ASP A N 1
ATOM 746 C CA . ASP A 1 93 ? 2.954 6.340 -10.225 1.00 93.31 93 ASP A CA 1
ATOM 747 C C . ASP A 1 93 ? 3.569 5.036 -9.711 1.00 93.31 93 ASP A C 1
ATOM 749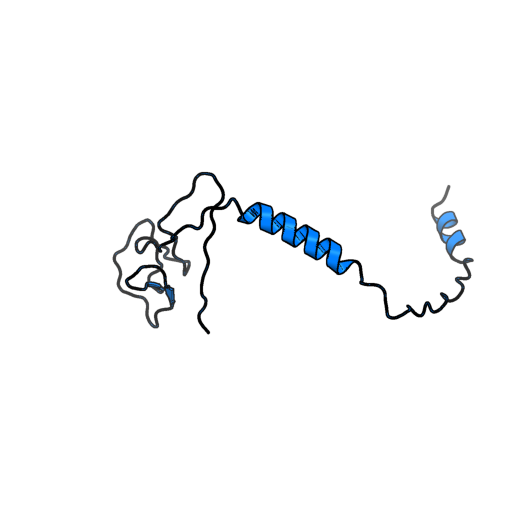 O O . ASP A 1 93 ? 2.991 3.955 -9.849 1.00 93.31 93 ASP A O 1
ATOM 753 N N . CYS A 1 94 ? 4.736 5.129 -9.068 1.00 94.38 94 CYS A N 1
ATOM 754 C CA . CYS A 1 94 ? 5.429 3.983 -8.478 1.00 94.38 94 CYS A CA 1
ATOM 755 C C . CYS A 1 94 ? 4.792 3.593 -7.131 1.00 94.38 94 CYS A C 1
ATOM 757 O O . CYS A 1 94 ? 5.379 3.771 -6.064 1.00 94.38 94 CYS A O 1
ATOM 759 N N . CYS A 1 95 ? 3.554 3.098 -7.185 1.00 96.44 95 CYS A N 1
ATOM 760 C CA . CYS A 1 95 ? 2.731 2.798 -6.016 1.00 96.44 95 CYS A CA 1
ATOM 761 C C . CYS A 1 95 ? 2.120 1.390 -6.068 1.00 96.44 95 CYS A C 1
ATOM 763 O O . CYS A 1 95 ? 2.045 0.740 -7.113 1.00 96.44 95 CYS A O 1
ATOM 765 N N . VAL A 1 96 ? 1.669 0.924 -4.905 1.00 97.19 96 VAL A N 1
ATOM 766 C CA . VAL A 1 96 ? 0.896 -0.308 -4.711 1.00 97.19 96 VAL A CA 1
ATOM 767 C C . VAL A 1 96 ? -0.099 -0.071 -3.575 1.00 97.19 96 VAL A C 1
ATOM 769 O O . VAL A 1 96 ? 0.213 0.653 -2.629 1.00 97.19 96 VAL A O 1
ATOM 772 N N . LEU A 1 97 ? -1.300 -0.644 -3.667 1.00 96.94 97 LEU A N 1
ATOM 773 C CA . LEU A 1 97 ? -2.311 -0.549 -2.612 1.00 96.94 97 LEU A CA 1
ATOM 774 C C . LEU A 1 97 ? -2.246 -1.739 -1.657 1.00 96.94 97 LEU A C 1
ATOM 776 O O . LEU A 1 97 ? -1.791 -2.828 -2.009 1.00 96.94 97 LEU A O 1
ATOM 780 N N . GLY A 1 98 ? -2.779 -1.538 -0.453 1.00 96.38 98 GLY A N 1
ATOM 781 C CA . GLY A 1 98 ? -3.194 -2.651 0.390 1.00 96.38 98 GLY A CA 1
ATOM 782 C C . GLY A 1 98 ? -4.389 -3.382 -0.230 1.00 96.38 98 GLY A C 1
ATOM 783 O O . GLY A 1 98 ? -5.268 -2.757 -0.820 1.00 96.38 98 GLY A O 1
ATOM 784 N N . ALA A 1 99 ? -4.438 -4.702 -0.074 1.00 95.94 99 ALA A N 1
ATOM 785 C CA . ALA A 1 99 ? -5.547 -5.538 -0.527 1.00 95.94 99 ALA A CA 1
ATOM 786 C C . ALA A 1 99 ? -6.822 -5.306 0.303 1.00 95.94 99 ALA A C 1
ATOM 788 O O . ALA A 1 99 ? -7.939 -5.502 -0.176 1.00 95.94 99 ALA A O 1
ATOM 789 N N . GLN A 1 100 ? -6.665 -4.891 1.561 1.00 94.31 100 GLN A N 1
ATOM 790 C CA . GLN A 1 100 ? -7.775 -4.572 2.446 1.00 94.31 100 GLN A CA 1
ATOM 791 C C . GLN A 1 100 ? -8.312 -3.160 2.178 1.00 94.31 100 GLN A C 1
ATOM 793 O O . GLN A 1 100 ? -7.568 -2.182 2.191 1.00 94.31 100 GLN A O 1
ATOM 798 N N . GLY A 1 101 ? -9.632 -3.052 2.007 1.00 91.56 101 GLY A N 1
ATOM 799 C CA . GLY A 1 101 ? -10.358 -1.783 1.967 1.00 91.56 101 GLY A CA 1
ATOM 800 C C . GLY A 1 101 ? -11.179 -1.574 3.238 1.00 91.56 101 GLY A C 1
ATOM 801 O O . GLY A 1 101 ? -11.917 -2.465 3.658 1.00 91.56 101 GLY A O 1
ATOM 802 N N . PHE A 1 102 ? -11.096 -0.385 3.834 1.00 90.12 102 PHE A N 1
ATOM 803 C CA . PHE A 1 102 ? -11.842 -0.036 5.046 1.00 90.12 102 PHE A CA 1
ATOM 804 C C . PHE A 1 102 ? -12.929 0.989 4.729 1.00 90.12 102 PHE A C 1
ATOM 806 O O . PHE A 1 102 ? -12.680 1.979 4.049 1.00 90.12 102 PHE A O 1
ATOM 813 N N . ARG A 1 103 ? -14.145 0.766 5.237 1.00 92.69 103 ARG A N 1
ATOM 814 C CA . ARG A 1 103 ? -15.294 1.673 5.032 1.00 92.69 103 ARG A CA 1
ATOM 815 C C . ARG A 1 103 ? -15.665 2.474 6.282 1.00 92.69 103 ARG A C 1
ATOM 817 O O . ARG A 1 103 ? -16.378 3.465 6.180 1.00 92.69 103 ARG A O 1
ATOM 824 N N . SER A 1 104 ? -15.212 2.030 7.452 1.00 88.62 104 SER A N 1
ATOM 825 C CA . SER A 1 104 ? -15.448 2.661 8.753 1.00 88.62 104 SER A CA 1
ATOM 826 C C . SER A 1 104 ? -14.495 2.082 9.810 1.00 88.62 104 SER A C 1
ATOM 828 O O . SER A 1 104 ? -13.794 1.098 9.556 1.00 88.62 104 SER A O 1
ATOM 830 N N . GLY A 1 105 ? -14.478 2.680 11.005 1.00 88.50 105 GLY A N 1
ATOM 831 C CA . GLY A 1 105 ? -13.663 2.234 12.141 1.00 88.50 105 GLY A CA 1
ATOM 832 C C . GLY A 1 105 ? -12.276 2.882 12.208 1.00 88.50 105 GLY A C 1
ATOM 833 O O . GLY A 1 105 ? -11.959 3.783 11.435 1.00 88.50 105 GLY A O 1
ATOM 834 N N . ARG A 1 106 ? -11.459 2.434 13.168 1.00 87.88 106 ARG A N 1
ATOM 835 C CA . ARG A 1 106 ? -10.051 2.830 13.316 1.00 87.88 106 ARG A CA 1
ATOM 836 C C . ARG A 1 106 ? -9.167 1.610 13.106 1.00 87.88 106 ARG A C 1
ATOM 838 O O . ARG A 1 106 ? -9.347 0.600 13.786 1.00 87.88 106 ARG A O 1
ATOM 845 N N . HIS A 1 107 ? -8.209 1.745 12.202 1.00 87.75 107 HIS A N 1
ATOM 846 C CA . HIS A 1 107 ? -7.313 0.677 11.772 1.00 87.75 107 HIS A CA 1
ATOM 847 C C . HIS A 1 107 ? -5.877 1.152 11.912 1.00 87.75 107 HIS A C 1
ATOM 849 O O . HIS A 1 107 ? -5.588 2.326 11.682 1.00 87.75 107 HIS A O 1
ATOM 855 N N . TYR A 1 108 ? -4.998 0.244 12.311 1.00 88.75 108 TYR A N 1
ATOM 856 C CA . TYR A 1 108 ? -3.592 0.533 12.551 1.00 88.75 108 TYR A CA 1
ATOM 857 C C . TYR A 1 108 ? -2.712 -0.550 11.930 1.00 88.75 108 TYR A C 1
ATOM 859 O O . TYR A 1 108 ? -3.019 -1.736 12.048 1.00 88.75 108 TYR A O 1
ATOM 867 N N . TRP A 1 109 ? -1.611 -0.145 11.303 1.00 91.38 109 TRP A N 1
ATOM 868 C CA . TRP A 1 109 ? -0.560 -1.032 10.813 1.00 91.38 109 TRP A CA 1
ATOM 869 C C . TRP A 1 109 ? 0.801 -0.354 10.976 1.00 91.38 109 TRP A C 1
ATOM 871 O O . TRP A 1 109 ? 0.901 0.868 11.082 1.00 91.38 109 TRP A O 1
ATOM 881 N N . GLU A 1 110 ? 1.849 -1.167 10.984 1.00 91.19 110 GLU A N 1
ATOM 882 C CA . GLU A 1 110 ? 3.240 -0.731 11.082 1.00 91.19 110 GLU A CA 1
ATOM 883 C C . GLU A 1 110 ? 3.965 -1.086 9.792 1.00 91.19 110 GLU A C 1
ATOM 885 O O . GLU A 1 110 ? 3.685 -2.118 9.181 1.00 91.19 110 GLU A O 1
ATOM 890 N N . VAL A 1 111 ? 4.916 -0.243 9.395 1.00 91.62 111 VAL A N 1
ATOM 891 C CA . VAL A 1 111 ? 5.777 -0.492 8.240 1.00 91.62 111 VAL A CA 1
ATOM 892 C C . VAL A 1 111 ? 7.220 -0.476 8.715 1.00 91.62 111 VAL A C 1
ATOM 894 O O . VAL A 1 111 ? 7.706 0.532 9.225 1.00 91.62 111 VAL A O 1
ATOM 897 N N . CYS A 1 112 ? 7.911 -1.599 8.544 1.00 91.88 112 CYS A N 1
ATOM 898 C CA . CYS A 1 112 ? 9.350 -1.665 8.758 1.00 91.88 112 CYS A CA 1
ATOM 899 C C . CYS A 1 112 ? 10.058 -1.158 7.499 1.00 91.88 112 CYS A C 1
ATOM 901 O O . CYS A 1 112 ? 9.870 -1.726 6.427 1.00 91.88 112 CYS A O 1
ATOM 903 N N . MET A 1 113 ? 10.891 -0.122 7.625 1.00 84.56 113 MET A N 1
ATOM 904 C CA . MET A 1 113 ? 11.664 0.417 6.494 1.00 84.56 113 MET A CA 1
ATOM 905 C C . MET A 1 113 ? 13.010 -0.297 6.270 1.00 84.56 113 MET A C 1
ATOM 907 O O . MET A 1 113 ? 13.727 0.045 5.338 1.00 84.56 113 MET A O 1
ATOM 911 N N . GLY A 1 114 ? 13.326 -1.318 7.079 1.00 73.62 114 GLY A N 1
ATOM 912 C CA . GLY A 1 114 ? 14.670 -1.903 7.145 1.00 73.62 114 GLY A CA 1
ATOM 913 C C . GLY A 1 114 ? 15.676 -0.966 7.840 1.00 73.62 114 GLY A C 1
ATOM 914 O O . GLY A 1 114 ? 15.294 0.143 8.224 1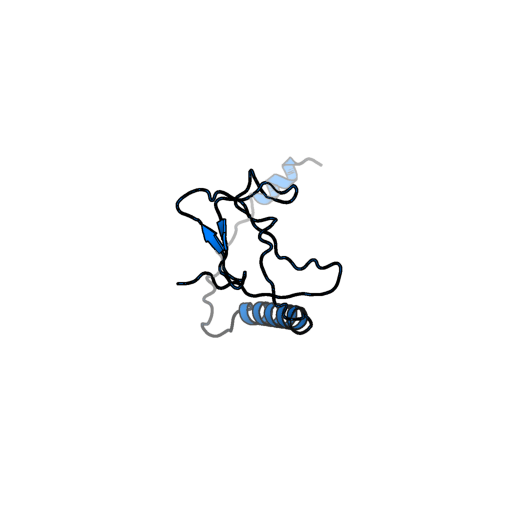.00 73.62 114 GLY A O 1
ATOM 915 N N . PRO A 1 115 ? 16.914 -1.425 8.093 1.00 54.91 115 PRO A N 1
ATOM 916 C CA . PRO A 1 115 ? 18.040 -0.553 8.429 1.00 54.91 115 PRO A CA 1
ATOM 917 C C . PRO A 1 115 ? 18.529 0.266 7.225 1.00 54.91 115 PRO A C 1
ATOM 919 O O . PRO A 1 115 ? 18.303 -0.173 6.073 1.00 54.91 115 PRO A O 1
#

pLDDT: mean 78.66, std 17.53, range [45.12, 97.62]

Secondary structure (DSSP, 8-state):
--HHHHHHTTTT---PPPP-----S----THHHHHHHHHHHHHHHHTTSEEP---B-TTT--TTEEEPTTSS-EEE-SS-------TT--SSS----BS---SSS-EE-------

Foldseek 3Di:
DDVVVVVVVVVPDPDDDDDPDDDDPDDDDPPVVVVVVVVVVVCVQCVFADEDPWFWDPLAAEQQWDADPRRQDIDGHPDRHPDDHHPNYDHPDRDIDTPDDDDDDHHDYDHDPDD